Protein AF-A0A844EPI9-F1 (afdb_monomer)

Sequence (67 aa):
QSILVTEAKQHSGSLITANLALQNNRNVLAVPGPINSPLSVGTNELIAAGAKPFLQADDIVEEFYQI

Foldseek 3Di:
DEEEAEWDAVPDPSLVVQVVCVVVVHAYEYEADDPPDRRRVSRVVSVVVPHHYDDDPVVVVCVVVVD

InterPro domains:
  IPR003488 DNA recombination-mediator protein A [PTHR43022] (2-66)
  IPR057666 Smf/DprA, SLOG domain [PF02481] (2-64)

Organism: NCBI:txid152331

pLDDT: mean 92.16, std 7.4, range [55.56, 97.75]

Nearest PDB structures (foldseek):
  3maj-assembly1_A-2  TM=9.213E-01  e=1.149E-04  Rhodopseudomonas palustris
  3uqz-assembly1_A  TM=9.466E-01  e=3.621E-04  Streptococcus pneumoniae
  8jfi-assembly2_F  TM=5.013E-01  e=3.550E-01  Helicobacter pylori
  5b04-assembly1_B  TM=4.771E-01  e=3.101E-01  Schizosaccharomyces pombe 972h-
  6qh8-assembly1_C  TM=4.897E-01  e=1.119E+00  Pseudomonas aeruginosa

Structure (mmCIF, N/CA/C/O backbone):
data_AF-A0A844EPI9-F1
#
_entry.id   AF-A0A844EPI9-F1
#
loop_
_atom_site.group_PDB
_atom_site.id
_atom_site.type_symbol
_atom_site.label_atom_id
_atom_site.label_alt_id
_atom_site.label_comp_id
_atom_site.label_asym_id
_atom_site.label_entity_id
_atom_site.label_seq_id
_atom_site.pdbx_PDB_ins_code
_atom_site.Cartn_x
_atom_site.Cartn_y
_atom_site.Cartn_z
_atom_site.occupancy
_atom_site.B_iso_or_equiv
_atom_site.auth_seq_id
_atom_site.auth_comp_id
_atom_site.auth_asym_id
_atom_site.auth_atom_id
_atom_site.pdbx_PDB_model_num
ATOM 1 N N . GLN A 1 1 ? -5.461 6.557 14.351 1.00 78.00 1 GLN A N 1
ATOM 2 C CA . GLN A 1 1 ? -4.831 7.363 13.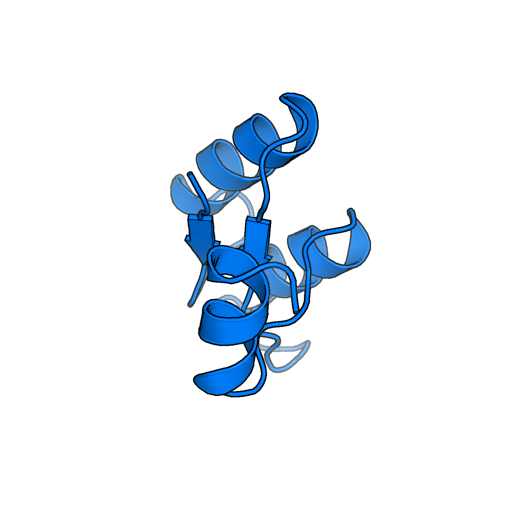281 1.00 78.00 1 GLN A CA 1
ATOM 3 C C . GLN A 1 1 ? -4.456 6.397 12.180 1.00 78.00 1 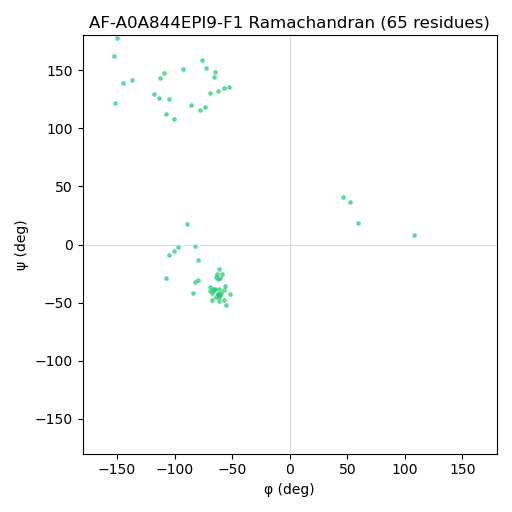GLN A C 1
ATOM 5 O O . GLN A 1 1 ? -3.652 5.511 12.448 1.00 78.00 1 GLN A O 1
ATOM 10 N N . SER A 1 2 ? -5.054 6.553 11.003 1.00 88.19 2 SER A N 1
ATOM 11 C CA . SER A 1 2 ? -4.877 5.634 9.875 1.00 88.19 2 SER A CA 1
ATOM 12 C C . SER A 1 2 ? -4.051 6.301 8.780 1.00 88.19 2 SER A C 1
ATOM 14 O O . SER A 1 2 ? -4.099 7.524 8.627 1.00 88.19 2 SER A O 1
ATOM 16 N N . ILE A 1 3 ? -3.261 5.514 8.053 1.00 93.62 3 ILE A N 1
ATOM 17 C CA . ILE A 1 3 ? -2.451 5.988 6.926 1.00 93.62 3 ILE A CA 1
ATOM 18 C C . ILE A 1 3 ? -3.000 5.361 5.653 1.00 93.62 3 ILE A C 1
ATOM 20 O O . ILE A 1 3 ? -3.095 4.142 5.577 1.00 93.62 3 ILE A O 1
ATOM 24 N N . LEU A 1 4 ? -3.319 6.187 4.659 1.00 95.19 4 LEU A N 1
ATOM 25 C CA . LEU A 1 4 ? -3.666 5.736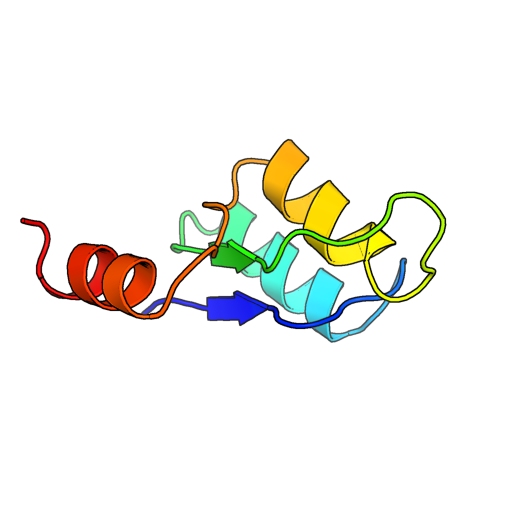 3.316 1.00 95.19 4 LEU A CA 1
ATOM 26 C C . LEU A 1 4 ? -2.493 6.007 2.372 1.00 95.19 4 LEU A C 1
ATOM 28 O O . LEU A 1 4 ? -2.040 7.145 2.253 1.00 95.19 4 LEU A O 1
ATOM 32 N N . VAL A 1 5 ? -2.022 4.967 1.688 1.00 96.25 5 VAL A N 1
ATOM 33 C CA . VAL A 1 5 ? -0.981 5.060 0.661 1.00 96.25 5 VAL A CA 1
ATOM 34 C C . VAL A 1 5 ? -1.614 4.859 -0.710 1.00 96.25 5 VAL A C 1
ATOM 36 O O . VAL A 1 5 ? -2.079 3.768 -1.032 1.00 96.25 5 VAL A O 1
ATOM 39 N N . THR A 1 6 ? -1.631 5.912 -1.525 1.00 96.12 6 THR A N 1
ATOM 40 C CA . THR A 1 6 ? -2.208 5.867 -2.877 1.00 96.12 6 THR A CA 1
ATOM 41 C C . THR A 1 6 ? -1.229 5.327 -3.911 1.00 96.12 6 THR A C 1
ATOM 43 O O . THR A 1 6 ? -1.604 4.521 -4.752 1.00 96.12 6 THR A O 1
ATOM 46 N N . GLU A 1 7 ? 0.035 5.737 -3.829 1.00 95.69 7 GLU A N 1
ATOM 47 C CA . GLU A 1 7 ? 1.107 5.285 -4.711 1.00 95.69 7 GLU A CA 1
ATOM 48 C C . GLU A 1 7 ? 2.413 5.187 -3.924 1.00 95.69 7 GLU A C 1
ATOM 50 O O . GLU A 1 7 ? 2.747 6.056 -3.112 1.00 95.69 7 GLU A O 1
ATOM 55 N N . ALA A 1 8 ? 3.175 4.129 -4.177 1.00 95.06 8 ALA A N 1
ATOM 56 C CA . ALA A 1 8 ? 4.479 3.929 -3.574 1.00 95.06 8 ALA A CA 1
ATOM 57 C C . ALA A 1 8 ? 5.365 3.100 -4.500 1.00 95.06 8 ALA A C 1
ATOM 59 O O . ALA A 1 8 ? 5.069 1.951 -4.826 1.00 95.06 8 ALA A O 1
ATOM 60 N N . LYS A 1 9 ? 6.512 3.671 -4.874 1.00 93.88 9 LYS A N 1
ATOM 61 C CA . LYS A 1 9 ? 7.592 2.891 -5.482 1.00 93.88 9 LYS A CA 1
ATOM 62 C C . LYS A 1 9 ? 8.323 2.087 -4.416 1.00 93.88 9 LYS A C 1
ATOM 64 O O . LYS A 1 9 ? 8.341 2.472 -3.239 1.00 93.88 9 LYS A O 1
ATOM 69 N N . GLN A 1 10 ? 9.001 1.034 -4.856 1.00 89.31 10 GLN A N 1
ATOM 70 C CA . GLN A 1 10 ? 10.002 0.348 -4.048 1.00 89.31 10 GLN A CA 1
ATOM 71 C C . GLN A 1 10 ? 11.027 1.370 -3.518 1.00 89.31 10 GLN A C 1
ATOM 73 O O . GLN A 1 10 ? 11.448 2.270 -4.248 1.00 89.31 10 GLN A O 1
ATOM 78 N N . HIS A 1 11 ? 11.391 1.268 -2.238 1.00 88.88 11 HIS A N 1
ATOM 79 C CA . HIS A 1 11 ? 12.291 2.203 -1.536 1.00 88.88 11 HIS A CA 1
ATOM 80 C C . HIS A 1 11 ? 11.832 3.677 -1.479 1.00 88.88 11 HIS A C 1
ATOM 82 O O . HIS A 1 11 ? 12.640 4.568 -1.218 1.00 88.88 11 HIS A O 1
ATOM 88 N N . SER A 1 12 ? 10.547 3.966 -1.699 1.00 91.25 12 SER A N 1
ATOM 89 C CA . SER A 1 12 ? 10.020 5.327 -1.533 1.00 91.25 12 SER A CA 1
ATOM 90 C C . SER A 1 12 ? 9.918 5.734 -0.056 1.00 91.25 12 SER A C 1
ATOM 92 O O . SER A 1 12 ? 9.696 4.896 0.819 1.00 91.25 12 SER A O 1
ATOM 94 N N . GLY A 1 13 ? 10.017 7.038 0.232 1.00 92.06 13 GLY A N 1
ATOM 95 C CA . GLY A 1 13 ? 9.803 7.564 1.589 1.00 92.06 13 GLY A CA 1
ATOM 96 C C . GLY A 1 13 ? 8.426 7.197 2.156 1.00 92.06 13 GLY A C 1
ATOM 97 O O . GLY A 1 13 ? 8.329 6.793 3.311 1.00 92.06 13 GLY A O 1
ATOM 98 N N . SER A 1 14 ? 7.383 7.230 1.317 1.00 92.06 14 SER A N 1
ATOM 99 C CA . SER A 1 14 ? 6.023 6.817 1.687 1.00 92.06 14 SER A CA 1
ATOM 100 C C . SER A 1 14 ? 5.959 5.356 2.140 1.00 92.06 14 SER A C 1
ATOM 102 O O . SER A 1 14 ? 5.315 5.052 3.143 1.00 92.06 14 SER A O 1
ATOM 104 N N . LEU A 1 15 ? 6.669 4.457 1.448 1.00 92.88 15 LEU A N 1
ATOM 105 C CA . LEU A 1 15 ? 6.745 3.040 1.807 1.00 92.88 15 LEU A CA 1
ATOM 106 C C . LEU A 1 15 ? 7.460 2.828 3.149 1.00 92.88 15 LEU A C 1
ATOM 108 O O . LEU A 1 15 ? 7.027 2.007 3.953 1.00 92.88 15 LEU A O 1
ATOM 112 N N . ILE A 1 16 ? 8.526 3.588 3.419 1.00 94.00 16 ILE A N 1
ATOM 113 C CA . ILE A 1 16 ? 9.245 3.534 4.702 1.00 94.00 16 ILE A CA 1
ATOM 114 C C . ILE A 1 16 ? 8.309 3.934 5.849 1.00 94.00 16 ILE A C 1
ATOM 116 O O . ILE A 1 16 ? 8.205 3.214 6.843 1.00 94.00 16 ILE A O 1
ATOM 120 N N . THR A 1 17 ? 7.588 5.049 5.705 1.00 94.81 17 THR A N 1
ATOM 121 C CA . THR A 1 17 ? 6.629 5.511 6.718 1.00 94.81 17 THR A CA 1
ATOM 122 C C . THR A 1 17 ? 5.496 4.507 6.935 1.00 94.81 17 THR A C 1
ATOM 124 O O . THR A 1 17 ? 5.139 4.232 8.080 1.00 94.81 17 THR A O 1
ATOM 127 N N . ALA A 1 18 ? 4.950 3.932 5.862 1.00 94.94 18 ALA A N 1
ATOM 128 C CA . ALA A 1 18 ? 3.864 2.961 5.943 1.00 94.94 18 ALA A CA 1
ATOM 129 C C . ALA A 1 18 ? 4.298 1.639 6.600 1.00 94.94 18 ALA A C 1
ATOM 131 O O . ALA A 1 18 ? 3.592 1.127 7.466 1.00 94.94 18 ALA A O 1
ATOM 132 N N . ASN A 1 19 ? 5.490 1.130 6.278 1.00 93.75 19 ASN A N 1
ATOM 133 C CA . ASN A 1 19 ? 6.051 -0.049 6.942 1.00 93.75 19 ASN A CA 1
ATOM 134 C C . ASN A 1 19 ? 6.288 0.189 8.435 1.00 93.75 19 ASN A C 1
ATOM 136 O O . ASN A 1 19 ? 5.943 -0.659 9.256 1.00 93.75 19 ASN A O 1
ATOM 140 N N . LEU A 1 20 ? 6.823 1.356 8.806 1.00 94.50 20 LEU A N 1
ATOM 141 C CA . LEU A 1 20 ? 6.975 1.708 10.216 1.00 94.50 20 LEU A CA 1
ATOM 142 C C . LEU A 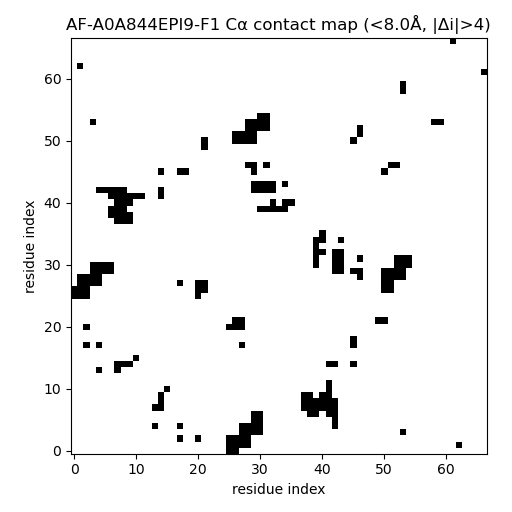1 20 ? 5.610 1.764 10.917 1.00 94.50 20 LEU A C 1
ATOM 144 O O . LEU A 1 20 ? 5.483 1.321 12.055 1.00 94.50 20 LEU A O 1
ATOM 148 N N . ALA A 1 21 ? 4.571 2.273 10.255 1.00 94.62 21 ALA A N 1
ATOM 149 C CA . ALA A 1 21 ? 3.225 2.292 10.814 1.00 94.62 21 ALA A CA 1
ATOM 150 C C . ALA A 1 21 ? 2.662 0.877 11.037 1.00 94.62 21 ALA A C 1
ATOM 152 O O . ALA A 1 21 ? 2.176 0.613 12.137 1.00 94.62 21 ALA A O 1
ATOM 153 N N . LEU A 1 22 ? 2.812 -0.037 10.069 1.00 91.81 22 LEU A N 1
ATOM 154 C CA . LEU A 1 22 ? 2.447 -1.454 10.225 1.00 91.81 22 LEU A CA 1
ATOM 155 C C . LEU A 1 22 ? 3.174 -2.098 11.415 1.00 91.81 22 LEU A C 1
ATOM 157 O O . LEU A 1 22 ? 2.542 -2.713 12.269 1.00 91.81 22 LEU A O 1
ATOM 161 N N . GLN A 1 23 ? 4.490 -1.890 11.531 1.00 93.19 23 GLN A N 1
ATOM 162 C CA . GLN A 1 23 ? 5.299 -2.406 12.645 1.00 93.19 23 GLN A CA 1
ATOM 163 C C . GLN A 1 23 ? 4.855 -1.878 14.016 1.00 93.19 23 GLN A C 1
ATOM 165 O O . GLN A 1 23 ? 5.014 -2.555 15.027 1.00 93.19 23 GLN A O 1
ATOM 170 N N . ASN A 1 24 ? 4.289 -0.671 14.056 1.00 93.44 24 ASN A N 1
ATOM 171 C CA . ASN A 1 24 ? 3.741 -0.061 15.266 1.00 93.44 24 ASN A CA 1
ATOM 172 C C . ASN A 1 24 ? 2.256 -0.405 15.488 1.00 93.44 24 ASN A C 1
ATOM 174 O O . ASN A 1 24 ? 1.585 0.296 16.246 1.00 93.44 24 ASN A O 1
ATOM 178 N N . ASN A 1 25 ? 1.734 -1.449 14.831 1.00 89.81 25 ASN A N 1
ATOM 179 C CA . ASN A 1 25 ? 0.330 -1.866 14.892 1.00 89.81 25 ASN A CA 1
ATOM 180 C C . ASN A 1 25 ? -0.650 -0.717 14.593 1.00 89.81 25 ASN A C 1
ATOM 182 O O . ASN A 1 25 ? -1.697 -0.593 15.228 1.00 89.81 25 ASN A O 1
ATOM 186 N N . ARG A 1 26 ? -0.289 0.172 13.659 1.00 91.69 26 ARG A N 1
ATOM 187 C CA . ARG A 1 26 ? -1.196 1.207 13.155 1.00 91.69 26 ARG A CA 1
ATOM 188 C C . ARG A 1 26 ? -1.921 0.703 11.920 1.00 91.69 26 ARG A C 1
ATOM 190 O O . ARG A 1 26 ? -1.368 -0.052 11.124 1.00 91.69 26 ARG A O 1
ATOM 197 N N . ASN A 1 27 ? -3.124 1.223 11.724 1.00 92.25 27 ASN A N 1
ATOM 198 C CA . ASN A 1 27 ? -3.943 0.869 10.579 1.00 92.25 27 ASN A CA 1
ATOM 199 C C . ASN A 1 27 ? -3.379 1.537 9.325 1.00 92.25 27 ASN A C 1
ATOM 201 O O . ASN A 1 27 ? -3.282 2.768 9.233 1.00 92.25 27 ASN A O 1
ATOM 205 N N . VAL A 1 28 ? -2.968 0.704 8.377 1.00 95.50 28 VAL A N 1
ATOM 206 C CA . VAL A 1 28 ? -2.451 1.125 7.080 1.00 95.50 28 VAL A CA 1
ATOM 207 C C . VAL A 1 28 ? -3.376 0.578 6.014 1.00 95.50 28 VAL A C 1
ATOM 209 O O . VAL A 1 28 ? -3.684 -0.613 5.996 1.00 95.50 28 VAL A O 1
ATOM 212 N N . LEU A 1 29 ? -3.793 1.469 5.126 1.00 96.38 29 LEU A N 1
ATOM 213 C CA . LEU A 1 29 ? -4.516 1.148 3.917 1.00 96.38 29 LEU A CA 1
ATOM 214 C C . LEU A 1 29 ? -3.631 1.458 2.720 1.00 96.38 29 LEU A C 1
ATOM 216 O O . LEU A 1 29 ? -2.895 2.450 2.721 1.00 96.38 29 LEU A O 1
ATOM 220 N N . ALA A 1 30 ? -3.718 0.637 1.685 1.00 97.19 30 ALA A N 1
ATOM 221 C CA . ALA A 1 30 ? -2.996 0.889 0.450 1.00 97.19 30 ALA A CA 1
ATOM 222 C C . ALA A 1 30 ? -3.878 0.623 -0.765 1.00 97.19 30 ALA A C 1
ATOM 224 O O . ALA A 1 30 ? -4.671 -0.319 -0.784 1.00 97.19 30 ALA A O 1
ATOM 225 N N . VAL A 1 31 ? -3.731 1.470 -1.780 1.00 97.75 31 VAL A N 1
ATOM 226 C CA . VAL A 1 31 ? -4.446 1.327 -3.047 1.00 97.75 31 VAL A CA 1
ATOM 227 C C . VAL A 1 31 ? -3.755 0.239 -3.874 1.00 97.75 31 VAL A C 1
ATOM 229 O O . VAL A 1 31 ? -2.588 0.413 -4.248 1.00 97.75 31 VAL A O 1
ATOM 232 N N . PRO A 1 32 ? -4.425 -0.890 -4.165 1.00 97.19 32 PRO A N 1
ATOM 233 C CA . PRO A 1 32 ? -3.858 -1.899 -5.043 1.00 97.19 32 PRO A CA 1
ATOM 234 C C . PRO A 1 32 ? -3.705 -1.337 -6.454 1.00 97.19 32 PRO A C 1
ATOM 236 O O . PRO A 1 32 ? -4.505 -0.522 -6.916 1.00 97.19 32 PRO A O 1
ATOM 239 N N . GLY A 1 33 ? -2.688 -1.805 -7.168 1.00 97.12 33 GLY A N 1
ATOM 240 C CA . GLY A 1 33 ? -2.462 -1.381 -8.543 1.00 97.12 33 GLY A CA 1
ATOM 241 C C . GLY A 1 33 ? -1.800 -2.445 -9.413 1.00 97.12 33 GLY A C 1
ATOM 242 O O . GLY A 1 33 ? -1.469 -3.533 -8.932 1.00 97.12 33 GLY A O 1
ATOM 243 N N . PRO A 1 34 ? -1.606 -2.156 -10.711 1.00 97.56 34 PRO A N 1
ATOM 244 C CA . PRO A 1 34 ? -1.066 -3.114 -11.669 1.00 97.56 34 PRO A CA 1
ATOM 245 C C . PRO A 1 34 ? 0.303 -3.658 -11.242 1.00 97.56 34 PRO A C 1
ATOM 247 O O . PRO A 1 34 ? 1.195 -2.890 -10.887 1.00 97.56 34 PRO A O 1
ATOM 250 N N . ILE A 1 35 ? 0.510 -4.975 -11.347 1.00 96.00 35 ILE A N 1
ATOM 251 C CA . ILE A 1 35 ? 1.766 -5.640 -10.938 1.00 96.00 35 ILE A CA 1
ATOM 252 C C . ILE A 1 35 ? 3.003 -5.163 -11.717 1.00 96.00 35 ILE A C 1
ATOM 254 O O . ILE A 1 35 ? 4.129 -5.337 -11.265 1.00 96.00 35 ILE A O 1
ATOM 258 N N . ASN A 1 36 ? 2.798 -4.575 -12.897 1.00 96.38 36 ASN A N 1
ATOM 259 C CA . ASN A 1 36 ? 3.843 -4.041 -13.765 1.00 96.38 36 ASN A CA 1
ATOM 260 C C . ASN A 1 36 ? 4.056 -2.526 -13.595 1.00 96.38 36 ASN A C 1
ATOM 262 O O . ASN A 1 36 ? 4.922 -1.963 -14.262 1.00 96.38 36 ASN A O 1
ATOM 266 N N . SER A 1 37 ? 3.277 -1.859 -12.737 1.00 96.81 37 SER A N 1
ATOM 267 C CA . SER A 1 37 ? 3.424 -0.433 -12.461 1.00 96.81 37 SER A CA 1
ATOM 268 C C . SER A 1 37 ? 4.470 -0.213 -11.366 1.00 96.81 37 SER A C 1
ATOM 270 O O . SER A 1 37 ? 4.257 -0.642 -10.230 1.00 96.81 37 SER A O 1
ATOM 272 N N . PRO A 1 38 ? 5.565 0.529 -11.631 1.00 94.94 38 PRO A N 1
ATOM 273 C CA . PRO A 1 38 ? 6.553 0.852 -10.603 1.00 94.94 38 PRO A CA 1
ATOM 274 C C . PRO A 1 38 ? 5.969 1.616 -9.409 1.00 94.94 38 PRO A C 1
ATOM 276 O O . PRO A 1 38 ? 6.529 1.550 -8.322 1.00 94.94 38 PRO A O 1
ATOM 279 N N . LEU A 1 39 ? 4.865 2.349 -9.606 1.00 96.06 39 LEU A N 1
ATOM 280 C CA . LEU A 1 39 ? 4.167 3.115 -8.564 1.00 96.06 39 LEU A CA 1
ATOM 281 C C . LEU A 1 39 ? 3.264 2.251 -7.676 1.00 96.06 39 LEU A C 1
ATOM 283 O O . LEU A 1 39 ? 2.823 2.721 -6.630 1.00 96.06 39 LEU A O 1
ATOM 287 N N . SER A 1 40 ? 2.991 1.012 -8.082 1.00 97.12 40 SER A N 1
ATOM 288 C CA . SER A 1 40 ? 2.122 0.087 -7.350 1.00 97.12 40 SER A CA 1
ATOM 289 C C . SER A 1 40 ? 2.901 -1.000 -6.615 1.00 97.12 40 SER A C 1
ATOM 291 O O . SER A 1 40 ? 2.322 -1.727 -5.818 1.00 97.12 40 SER A O 1
ATOM 293 N N . VAL A 1 41 ? 4.215 -1.113 -6.850 1.00 96.88 41 VAL A N 1
ATOM 294 C CA . VAL A 1 41 ? 5.066 -2.114 -6.186 1.00 96.88 41 VAL A CA 1
ATOM 295 C C . VAL A 1 41 ? 4.956 -1.986 -4.667 1.00 96.88 41 VAL A C 1
ATOM 297 O O . VAL A 1 41 ? 4.611 -2.951 -3.998 1.00 96.88 41 VAL A O 1
ATOM 300 N N . GLY A 1 42 ? 5.149 -0.781 -4.127 1.00 96.81 42 GL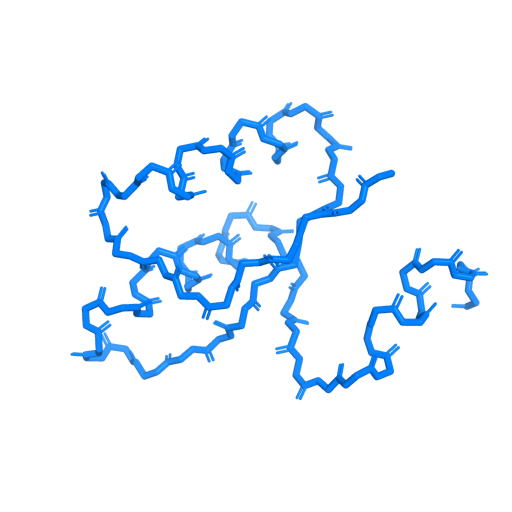Y A N 1
ATOM 301 C CA . GLY A 1 42 ? 5.113 -0.549 -2.686 1.00 96.81 42 GLY A CA 1
ATOM 302 C C . GLY A 1 42 ? 3.717 -0.697 -2.080 1.00 96.81 42 GLY A C 1
ATOM 303 O O . GLY A 1 42 ? 3.592 -1.207 -0.973 1.00 96.81 42 GLY A O 1
ATOM 304 N N . THR A 1 43 ? 2.650 -0.290 -2.778 1.00 97.44 43 THR A N 1
ATOM 305 C CA . THR A 1 43 ? 1.286 -0.474 -2.252 1.00 97.44 43 THR A CA 1
ATOM 306 C C . THR A 1 43 ? 0.885 -1.945 -2.230 1.00 97.44 43 THR A C 1
ATOM 308 O O . THR A 1 43 ? 0.328 -2.407 -1.237 1.00 97.44 43 THR A O 1
ATOM 311 N N . ASN A 1 44 ? 1.243 -2.707 -3.263 1.00 97.50 44 ASN A N 1
ATOM 312 C CA . ASN A 1 44 ? 1.015 -4.149 -3.304 1.00 97.50 44 ASN A CA 1
ATOM 313 C C . ASN A 1 44 ? 1.858 -4.894 -2.249 1.00 97.50 44 ASN A C 1
ATOM 315 O O . ASN A 1 44 ? 1.351 -5.817 -1.613 1.00 97.50 44 ASN A O 1
ATOM 319 N N . GLU A 1 45 ? 3.107 -4.475 -2.007 1.00 96.25 45 GLU A N 1
ATOM 320 C CA . GLU A 1 45 ? 3.943 -4.991 -0.910 1.00 96.25 45 GLU A CA 1
ATOM 321 C C . GLU A 1 45 ? 3.311 -4.7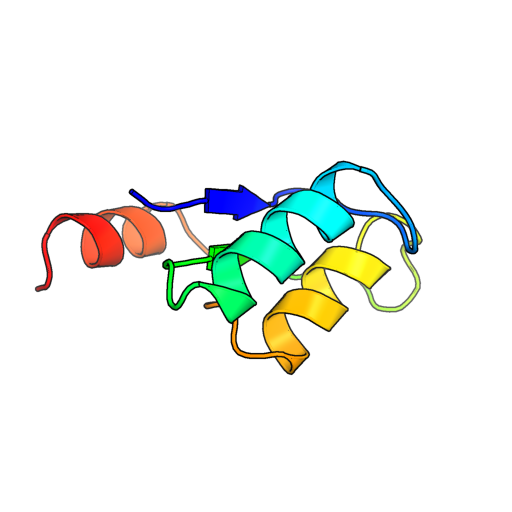34 0.465 1.00 96.25 45 GLU A C 1
ATOM 323 O O . GLU A 1 45 ? 3.272 -5.637 1.297 1.00 96.25 45 GLU A O 1
ATOM 328 N N . LEU A 1 46 ? 2.769 -3.532 0.700 1.00 96.44 46 LEU A N 1
ATOM 329 C CA . LEU A 1 46 ? 2.074 -3.205 1.949 1.00 96.44 46 LEU A CA 1
ATOM 330 C C . LEU A 1 46 ? 0.850 -4.097 2.163 1.00 96.44 46 LEU A C 1
ATOM 332 O O . LEU A 1 46 ? 0.651 -4.595 3.269 1.00 96.44 46 LEU A O 1
ATOM 336 N N . ILE A 1 47 ? 0.054 -4.331 1.115 1.00 96.62 47 ILE A N 1
ATOM 337 C CA . ILE A 1 47 ? -1.107 -5.232 1.178 1.00 96.62 47 ILE A CA 1
ATOM 338 C C . ILE A 1 47 ? -0.654 -6.653 1.522 1.00 96.62 47 ILE A C 1
ATOM 340 O O . ILE A 1 47 ? -1.213 -7.279 2.419 1.00 96.62 47 ILE A O 1
ATOM 344 N N . ALA A 1 48 ? 0.405 -7.146 0.874 1.00 95.50 48 ALA A N 1
ATOM 345 C CA . ALA A 1 48 ? 0.980 -8.454 1.180 1.00 95.50 48 ALA A CA 1
ATOM 346 C C . ALA A 1 48 ? 1.523 -8.547 2.621 1.00 95.50 48 ALA A C 1
ATOM 348 O O . ALA A 1 48 ? 1.491 -9.619 3.221 1.00 95.50 48 ALA A O 1
ATOM 349 N N . ALA A 1 49 ? 1.986 -7.429 3.187 1.00 93.75 49 ALA A N 1
ATOM 350 C CA . ALA A 1 49 ? 2.460 -7.324 4.565 1.00 93.75 49 ALA A CA 1
ATOM 351 C C . ALA A 1 49 ? 1.337 -7.148 5.609 1.00 93.75 49 ALA A C 1
ATOM 353 O O . ALA A 1 49 ? 1.631 -7.088 6.803 1.00 93.75 49 ALA A O 1
ATOM 354 N N . GLY A 1 50 ? 0.068 -7.080 5.189 1.00 93.12 50 GLY A N 1
ATOM 355 C CA . GLY A 1 50 ? -1.094 -6.998 6.080 1.00 93.12 50 GLY A CA 1
ATOM 356 C C . GLY A 1 50 ? -1.802 -5.641 6.121 1.00 93.12 50 GLY A C 1
ATOM 357 O O . GLY A 1 50 ? -2.691 -5.460 6.950 1.00 93.12 50 GLY A O 1
ATOM 358 N N . ALA A 1 51 ? -1.453 -4.689 5.250 1.00 95.31 51 ALA A N 1
ATOM 359 C CA . ALA A 1 51 ? -2.265 -3.485 5.067 1.00 95.31 51 ALA A CA 1
ATOM 360 C C . ALA A 1 51 ? -3.638 -3.834 4.462 1.00 95.31 51 ALA A C 1
ATOM 362 O O . ALA A 1 51 ? -3.745 -4.703 3.593 1.00 95.31 51 ALA A O 1
ATOM 363 N N . LYS A 1 52 ? -4.690 -3.117 4.877 1.00 95.25 52 LYS A N 1
ATOM 364 C CA . LYS A 1 52 ? -6.036 -3.275 4.306 1.00 95.25 52 LYS A CA 1
ATOM 365 C C . LYS A 1 52 ? -6.038 -2.729 2.864 1.00 95.25 52 LYS A C 1
ATOM 367 O O . LYS A 1 52 ? -5.587 -1.600 2.645 1.00 95.25 52 LYS A O 1
ATOM 372 N N . PRO A 1 53 ? -6.539 -3.471 1.865 1.00 96.38 53 PRO A N 1
ATOM 373 C CA . PRO A 1 53 ? -6.747 -2.920 0.530 1.00 96.38 53 PRO A CA 1
ATOM 374 C C . PRO A 1 53 ? -7.772 -1.780 0.575 1.00 96.38 53 PRO A C 1
ATOM 376 O O . PRO A 1 53 ? -8.839 -1.944 1.160 1.00 96.38 53 PRO A O 1
ATOM 379 N N . PHE A 1 54 ? -7.461 -0.647 -0.053 1.00 96.75 54 PHE A N 1
ATOM 380 C CA . PHE A 1 54 ? -8.408 0.449 -0.265 1.00 96.75 54 PHE A CA 1
ATOM 381 C C . PHE A 1 54 ? -8.938 0.397 -1.698 1.00 96.75 54 PHE A C 1
ATOM 383 O O . PHE A 1 54 ? -8.207 0.680 -2.647 1.00 96.75 54 PHE A O 1
ATOM 390 N N . LEU A 1 55 ? -10.196 0.002 -1.848 1.00 95.44 55 LEU A N 1
ATOM 391 C CA . LEU A 1 55 ? -10.894 -0.217 -3.113 1.00 95.44 55 LEU A CA 1
ATOM 392 C C . LEU A 1 55 ? -11.931 0.878 -3.385 1.00 95.44 55 LEU A C 1
ATOM 394 O O . LEU A 1 55 ? -12.205 1.188 -4.544 1.00 95.44 55 LEU A O 1
ATOM 398 N N . GLN A 1 56 ? -12.491 1.474 -2.333 1.00 94.56 56 GLN A N 1
ATOM 399 C CA . GLN A 1 56 ? -13.529 2.498 -2.410 1.00 94.56 56 GLN A CA 1
ATOM 400 C C . GLN A 1 56 ? -13.503 3.429 -1.193 1.00 94.56 56 GLN A C 1
ATOM 402 O O . GLN A 1 56 ? -12.946 3.103 -0.149 1.00 94.56 56 GLN A O 1
ATOM 407 N N . ALA A 1 57 ? -14.143 4.596 -1.316 1.00 90.44 57 ALA A N 1
ATOM 408 C CA . ALA A 1 57 ? -14.207 5.587 -0.240 1.00 90.44 57 ALA A CA 1
ATOM 409 C C . ALA A 1 57 ? -14.794 5.015 1.061 1.00 90.44 57 ALA A C 1
ATOM 411 O O . ALA A 1 57 ? -14.315 5.355 2.139 1.00 90.44 57 ALA A O 1
ATOM 412 N N . ASP A 1 58 ? -15.765 4.109 0.960 1.00 91.00 58 ASP A N 1
ATOM 413 C CA . ASP A 1 58 ? -16.424 3.502 2.118 1.00 91.00 58 ASP A CA 1
ATOM 414 C C . ASP A 1 58 ? -15.454 2.684 2.988 1.00 91.00 58 ASP A C 1
ATOM 416 O O . ASP A 1 58 ? -15.621 2.633 4.206 1.00 91.00 58 ASP A O 1
ATOM 420 N N . ASP A 1 59 ? -14.358 2.165 2.421 1.00 89.12 59 ASP A N 1
ATOM 421 C CA . ASP A 1 59 ? -13.368 1.382 3.172 1.00 89.12 59 ASP A CA 1
ATOM 422 C C . ASP A 1 59 ? 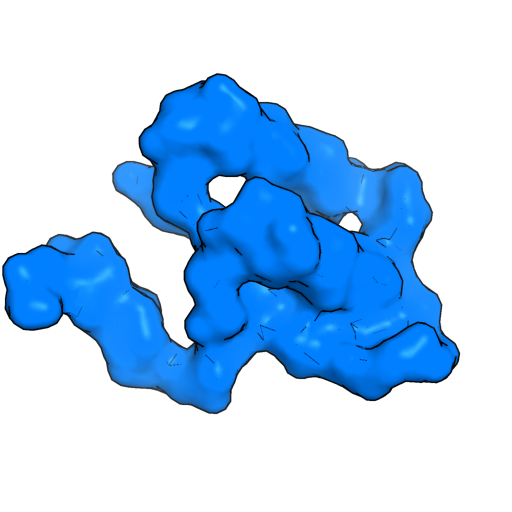-12.672 2.213 4.262 1.00 89.12 59 ASP A C 1
ATOM 424 O O . ASP A 1 59 ? -12.229 1.654 5.272 1.00 89.12 59 ASP A O 1
ATOM 428 N N . ILE A 1 60 ? -12.570 3.542 4.074 1.00 86.44 60 ILE A N 1
ATOM 429 C CA . ILE A 1 60 ? -12.039 4.455 5.099 1.00 86.44 60 ILE A CA 1
ATOM 430 C C . ILE A 1 60 ? -13.092 4.784 6.155 1.00 86.44 60 ILE A C 1
ATOM 432 O O . ILE A 1 60 ?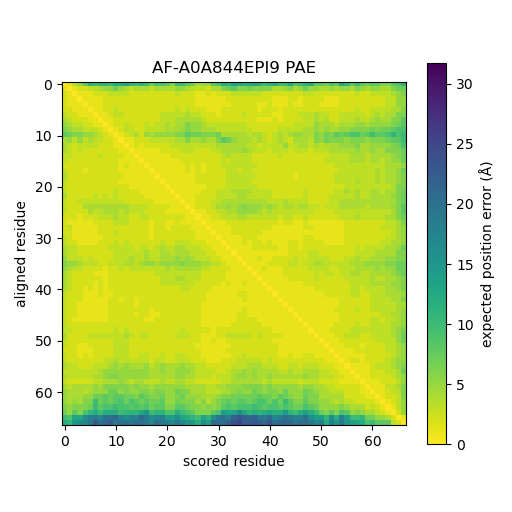 -12.749 5.030 7.306 1.00 86.44 60 ILE A O 1
ATOM 436 N N . VAL A 1 61 ? -14.371 4.790 5.782 1.00 86.19 61 VAL A N 1
ATOM 437 C CA . VAL A 1 61 ? -15.480 5.049 6.704 1.00 86.19 61 VAL A CA 1
ATOM 438 C C . VAL A 1 61 ? -15.585 3.886 7.689 1.00 86.19 61 VAL A C 1
ATOM 440 O O . VAL A 1 61 ? -15.583 4.120 8.895 1.00 86.19 61 VAL A O 1
ATOM 443 N N . GLU A 1 62 ? -15.554 2.644 7.203 1.00 84.12 62 GLU A N 1
ATOM 444 C CA . GLU A 1 62 ? -15.480 1.445 8.053 1.00 84.12 62 GLU A CA 1
ATOM 445 C C . GLU A 1 62 ? -14.326 1.527 9.065 1.00 84.12 62 GLU A C 1
ATOM 447 O O . GLU A 1 62 ? -14.493 1.229 10.247 1.00 84.12 62 GLU A O 1
ATOM 452 N N . GLU A 1 63 ? -13.164 2.003 8.612 1.00 83.06 63 GLU A N 1
ATOM 453 C CA . GLU A 1 63 ? -11.965 2.147 9.436 1.00 83.06 63 GLU A CA 1
ATOM 454 C C . GLU A 1 63 ? -12.133 3.172 10.570 1.00 83.06 63 GLU A C 1
ATOM 456 O O . GLU A 1 63 ? -11.629 2.976 11.677 1.00 83.06 63 GLU A O 1
ATOM 461 N N . PHE A 1 64 ? -12.832 4.279 10.310 1.00 80.81 64 PHE A N 1
ATOM 462 C CA . PHE A 1 64 ? -13.054 5.330 11.306 1.00 80.81 64 PHE A CA 1
ATOM 463 C C . PHE A 1 64 ? -14.206 5.028 12.261 1.00 80.81 64 PHE A C 1
ATOM 465 O O . PHE A 1 64 ? -14.153 5.451 13.416 1.00 80.81 64 PHE A O 1
ATOM 472 N N . TYR A 1 65 ? -15.239 4.332 11.790 1.00 79.00 65 TYR A N 1
ATOM 473 C CA . TYR A 1 65 ? -16.459 4.116 12.561 1.00 79.00 65 TYR A CA 1
ATOM 474 C C . TYR A 1 65 ? -16.545 2.737 13.233 1.00 79.00 65 TYR A C 1
ATOM 476 O O . TYR A 1 65 ? -17.459 2.553 14.032 1.00 79.00 65 TYR A O 1
ATOM 484 N N . GLN A 1 66 ? -15.596 1.816 12.990 1.00 61.44 66 GLN A N 1
ATOM 485 C CA . GLN A 1 66 ? -15.562 0.462 13.583 1.00 61.44 66 GLN A CA 1
ATOM 486 C C . GLN A 1 66 ? -16.928 -0.250 13.532 1.00 61.44 66 GLN A C 1
ATOM 488 O O . GLN A 1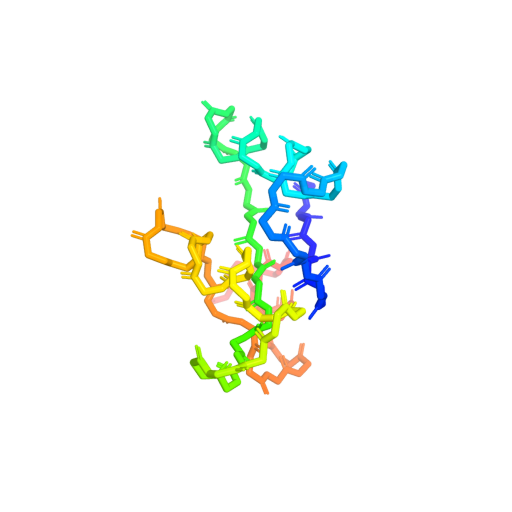 66 ? -17.355 -0.862 14.514 1.00 61.44 66 GLN A O 1
ATOM 493 N N . ILE A 1 67 ? -17.630 -0.108 12.405 1.00 55.56 67 ILE A N 1
ATOM 494 C CA . ILE A 1 67 ? -18.938 -0.733 12.158 1.00 55.56 67 ILE A CA 1
ATOM 495 C C . ILE A 1 67 ? -18.760 -2.154 11.631 1.00 55.56 67 ILE A C 1
ATOM 497 O O . ILE A 1 67 ? -17.786 -2.371 10.876 1.00 55.56 67 ILE A O 1
#

Solvent-accessible surface area (backbone atoms only — not comparable to full-atom values): 3772 Å² total; per-residue (Å²): 125,74,47,79,41,75,65,15,32,75,94,30,72,64,38,55,54,49,52,53,35,49,76,68,76,37,56,38,32,17,27,70,54,58,93,86,37,65,47,17,47,26,18,42,50,40,38,75,74,68,27,46,74,44,86,53,76,62,58,56,49,43,69,74,64,75,113

Mean predicted aligned error: 3.3 Å

Radius of gyration: 11.28 Å; Cα contacts (8 Å, |Δi|>4): 115; chains: 1; bounding box: 31×16×29 Å

Secondary structure (DSSP, 8-state):
--EEES---TT-HHHHHHHHHHHTT--EEE----TT-TTTHHHHHHHHTTPEE--STHHHHHHHHT-